Protein AF-A0A7Y4WK40-F1 (afdb_monomer_lite)

Radius of gyration: 23.15 Å; chains: 1; bounding box: 61×30×61 Å

Sequence (163 aa):
MSKEPEPLERTPTLERLLASTRTALVRQVLAYGIGTVLGACTLWLAFAFVADWGLRVPHAIRMLHGLLLAAVITLFLWRDLLRPLGQLPGRDGLTLLYERARPELRELLISAVQFQRRPLPPEADPELVEAVIADAEARAAALAPRMVVDPEAPRARLLLGLG

Structure (mmCIF, N/CA/C/O backbone):
data_AF-A0A7Y4WK40-F1
#
_entry.id   AF-A0A7Y4WK40-F1
#
loop_
_atom_site.group_PDB
_atom_site.id
_atom_site.type_symbol
_atom_site.label_atom_id
_atom_site.label_alt_id
_atom_site.label_comp_id
_atom_site.label_asym_id
_atom_site.label_entity_id
_atom_site.label_seq_id
_atom_site.pdbx_PDB_ins_code
_atom_site.Cartn_x
_atom_site.Cartn_y
_atom_site.Cartn_z
_atom_site.occupancy
_atom_site.B_iso_or_equiv
_atom_site.auth_seq_id
_atom_site.auth_comp_id
_atom_site.auth_asym_id
_atom_site.auth_atom_id
_atom_site.pdbx_PDB_model_num
ATOM 1 N N . MET A 1 1 ? -7.067 14.393 -2.338 1.00 32.06 1 MET A N 1
ATOM 2 C CA . MET A 1 1 ? -7.010 14.964 -0.973 1.00 32.06 1 MET A CA 1
ATOM 3 C C . MET A 1 1 ? -7.756 14.034 -0.030 1.00 32.06 1 MET A C 1
ATOM 5 O O . MET A 1 1 ? -8.921 14.251 0.271 1.00 32.06 1 MET A O 1
ATOM 9 N N . SER A 1 2 ? -7.110 12.937 0.359 1.00 34.59 2 SER A N 1
ATOM 10 C CA . SER A 1 2 ? -7.644 12.006 1.354 1.00 34.59 2 SER A CA 1
ATOM 11 C C . SER A 1 2 ? -7.381 12.632 2.718 1.00 34.59 2 SER A C 1
ATOM 13 O O . SER A 1 2 ? -6.220 12.820 3.070 1.00 34.59 2 SER A O 1
ATOM 15 N N . LYS A 1 3 ? -8.448 13.036 3.415 1.00 41.16 3 LYS A N 1
ATOM 16 C CA . LYS A 1 3 ? -8.424 13.596 4.774 1.00 41.16 3 LYS A CA 1
ATOM 17 C C . LYS A 1 3 ? -7.461 12.761 5.627 1.00 41.16 3 LYS A C 1
ATOM 19 O O . LYS A 1 3 ? -7.633 11.539 5.671 1.00 41.16 3 LYS A O 1
ATOM 24 N N . GLU A 1 4 ? -6.442 13.384 6.226 1.00 47.38 4 GLU A N 1
ATOM 25 C CA . GLU A 1 4 ? -5.605 12.694 7.210 1.00 47.38 4 GLU A CA 1
ATOM 26 C C . GLU A 1 4 ? -6.546 12.065 8.237 1.00 47.38 4 GLU A C 1
ATOM 28 O O . GLU A 1 4 ? -7.432 12.752 8.756 1.00 47.38 4 GLU A O 1
ATOM 33 N N . PRO A 1 5 ? -6.484 10.744 8.426 1.00 55.06 5 PRO A N 1
ATOM 34 C CA . PRO A 1 5 ? -7.495 10.078 9.210 1.00 55.06 5 PRO A CA 1
ATOM 35 C C . PRO A 1 5 ? -7.233 10.440 10.683 1.00 55.06 5 PRO A C 1
ATOM 37 O O . PRO A 1 5 ? -6.134 10.220 11.199 1.00 55.06 5 PRO A O 1
ATOM 40 N N . GLU A 1 6 ? -8.233 11.020 11.351 1.00 63.41 6 GLU A N 1
ATOM 41 C CA . GLU A 1 6 ? -8.172 11.415 12.768 1.00 63.41 6 GLU A CA 1
ATOM 42 C C . GLU A 1 6 ? -7.693 10.250 13.641 1.00 63.41 6 GLU A C 1
ATOM 44 O O . GLU A 1 6 ? -8.151 9.124 13.425 1.00 63.41 6 GLU A O 1
ATOM 49 N N . PRO A 1 7 ? -6.739 10.467 14.560 1.00 67.75 7 PRO A N 1
ATOM 50 C CA . PRO A 1 7 ? -6.192 9.402 15.395 1.00 67.75 7 PRO A CA 1
ATOM 51 C C . PRO A 1 7 ? -7.302 8.680 16.174 1.00 67.75 7 PRO A C 1
ATOM 53 O O . PRO A 1 7 ? -8.189 9.314 16.739 1.00 67.75 7 PRO A O 1
ATOM 56 N N . LEU A 1 8 ? -7.256 7.343 16.197 1.00 74.88 8 LEU A N 1
ATOM 57 C CA . LEU A 1 8 ? -8.173 6.520 16.992 1.00 74.88 8 LEU A CA 1
ATOM 58 C C . LEU A 1 8 ? -7.714 6.523 18.457 1.00 74.88 8 LEU A C 1
ATOM 60 O O . LEU A 1 8 ? -7.013 5.618 18.907 1.00 74.88 8 LEU A O 1
ATOM 64 N N . GLU A 1 9 ? -8.057 7.583 19.187 1.00 78.94 9 GLU A N 1
ATOM 65 C CA . GLU A 1 9 ? -7.592 7.801 20.563 1.00 78.94 9 GLU A CA 1
ATOM 66 C C . GLU A 1 9 ? -8.134 6.765 21.561 1.00 78.94 9 GLU A C 1
ATOM 68 O O . GLU A 1 9 ? -7.467 6.476 22.554 1.00 78.94 9 GLU A O 1
ATOM 73 N N . ARG A 1 10 ? -9.304 6.161 21.291 1.00 77.38 10 ARG A N 1
ATOM 74 C CA . ARG A 1 10 ? -9.923 5.168 22.191 1.00 77.38 10 ARG A CA 1
ATOM 75 C C . ARG A 1 10 ? -9.403 3.742 21.984 1.00 77.38 10 ARG A C 1
ATOM 77 O O . ARG A 1 10 ? -9.537 2.923 22.883 1.00 77.38 10 ARG A O 1
ATOM 84 N N . THR A 1 11 ? -8.783 3.444 20.838 1.00 79.62 11 THR A N 1
ATOM 85 C CA . THR A 1 11 ? -8.237 2.109 20.511 1.00 79.62 11 THR A CA 1
ATOM 86 C C . THR A 1 11 ? -6.771 2.196 20.066 1.00 79.62 11 THR A C 1
ATOM 88 O O . THR A 1 11 ? -6.469 2.087 18.867 1.00 79.62 11 THR A O 1
ATOM 91 N N . PRO A 1 12 ? -5.829 2.442 20.998 1.00 82.75 12 PRO A N 1
ATOM 92 C CA . PRO A 1 12 ? -4.425 2.676 20.665 1.00 82.75 12 PRO A CA 1
ATOM 93 C C . PRO A 1 12 ? -3.720 1.441 20.084 1.00 82.75 12 PRO A C 1
ATOM 95 O O . PRO A 1 12 ? -2.790 1.581 19.284 1.00 82.75 12 PRO A O 1
ATOM 98 N N . THR A 1 13 ? -4.127 0.229 20.459 1.00 82.50 13 THR A N 1
ATOM 99 C CA . THR A 1 13 ? -3.538 -1.023 19.959 1.00 82.50 13 THR A CA 1
ATOM 100 C C . THR A 1 13 ? -4.003 -1.298 18.539 1.00 82.50 13 THR A C 1
ATOM 102 O O . THR A 1 13 ? -3.172 -1.608 17.680 1.00 82.50 13 THR A O 1
ATOM 105 N N . LEU A 1 14 ? -5.296 -1.101 18.258 1.00 79.69 14 LEU A N 1
ATOM 106 C CA . LEU A 1 14 ? -5.830 -1.176 16.897 1.00 79.69 14 LEU A CA 1
ATOM 107 C C . LEU A 1 14 ? -5.146 -0.162 15.966 1.00 79.69 14 LEU A C 1
ATOM 109 O O . LEU A 1 14 ? -4.718 -0.528 14.872 1.00 79.69 14 LEU A O 1
ATOM 113 N N . GLU A 1 15 ? -4.955 1.084 16.407 1.00 82.50 15 GLU A N 1
ATOM 114 C CA . GLU A 1 15 ? -4.254 2.109 15.622 1.00 82.50 15 GLU A CA 1
ATOM 115 C C . GLU A 1 15 ? -2.816 1.683 15.280 1.00 82.50 15 GLU A C 1
ATOM 117 O O . GLU A 1 15 ? -2.395 1.757 14.123 1.0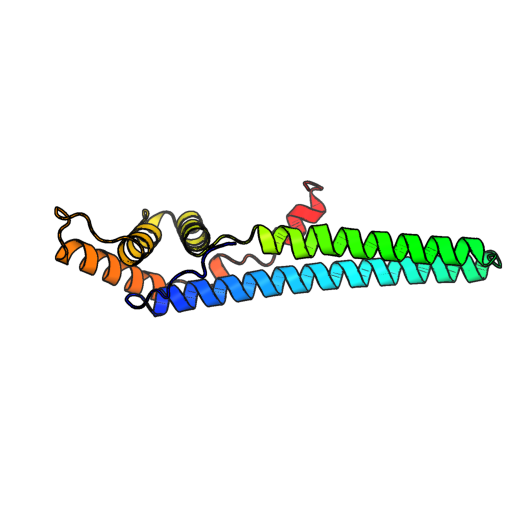0 82.50 15 GLU A O 1
ATOM 122 N N . ARG A 1 16 ? -2.065 1.164 16.261 1.00 82.25 16 ARG A N 1
ATOM 123 C CA . ARG A 1 16 ? -0.697 0.656 16.045 1.00 82.25 16 ARG A CA 1
ATOM 124 C C . ARG A 1 16 ? -0.670 -0.534 15.086 1.00 82.25 16 ARG A C 1
ATOM 126 O O . ARG A 1 16 ? 0.231 -0.628 14.245 1.00 82.25 16 ARG A O 1
ATOM 133 N N . LEU A 1 17 ? -1.647 -1.435 15.178 1.00 80.06 17 LEU A N 1
ATOM 134 C CA . LEU A 1 17 ? -1.781 -2.573 14.269 1.00 80.06 17 LEU A CA 1
ATOM 135 C C . LEU A 1 17 ? -2.016 -2.098 12.826 1.00 80.06 17 LEU A C 1
ATOM 137 O O . LEU A 1 17 ? -1.321 -2.535 11.905 1.00 80.06 17 LEU A O 1
ATOM 141 N N . LEU A 1 18 ? -2.940 -1.158 12.620 1.00 79.62 18 LEU A N 1
ATOM 142 C CA . LEU A 1 18 ? -3.237 -0.601 11.298 1.00 79.62 18 LEU A CA 1
ATOM 143 C C . LEU A 1 18 ? -2.039 0.180 10.732 1.00 79.62 18 LEU A C 1
ATOM 145 O O . LEU A 1 18 ? -1.668 -0.014 9.572 1.00 79.62 18 LEU A O 1
ATOM 149 N N . ALA A 1 19 ? -1.379 1.002 11.551 1.00 80.50 19 ALA A N 1
ATOM 150 C CA . ALA A 1 19 ? -0.211 1.788 11.152 1.00 80.50 19 ALA A CA 1
ATOM 151 C C . ALA A 1 19 ? 0.997 0.908 10.777 1.00 80.50 19 ALA A C 1
ATOM 153 O O . ALA A 1 19 ? 1.662 1.149 9.761 1.00 80.50 19 ALA A O 1
ATOM 154 N N . SER A 1 20 ? 1.264 -0.146 11.554 1.00 78.94 20 SER A N 1
ATOM 155 C CA . SER A 1 20 ? 2.338 -1.103 11.256 1.00 78.94 20 SER A CA 1
ATOM 156 C C . SER A 1 20 ? 2.042 -1.915 9.992 1.00 78.94 20 SER A C 1
ATOM 158 O O . SER A 1 20 ? 2.929 -2.075 9.151 1.00 78.94 20 SER A O 1
ATOM 160 N N . THR A 1 21 ? 0.787 -2.334 9.793 1.00 75.06 21 THR A N 1
ATOM 161 C CA . THR A 1 21 ? 0.339 -3.022 8.568 1.00 75.06 21 THR A CA 1
ATOM 162 C C . THR A 1 21 ? 0.511 -2.124 7.342 1.00 75.06 21 THR A C 1
ATOM 164 O O . THR A 1 21 ? 1.076 -2.546 6.333 1.00 75.06 21 THR A O 1
ATOM 167 N N . ARG A 1 22 ? 0.113 -0.848 7.436 1.00 77.38 22 ARG A N 1
ATOM 168 C CA . ARG A 1 22 ? 0.302 0.134 6.359 1.00 77.38 22 ARG A CA 1
ATOM 169 C C . ARG A 1 22 ? 1.777 0.322 6.013 1.00 77.38 22 ARG A C 1
ATOM 171 O O . ARG A 1 22 ? 2.136 0.305 4.840 1.00 77.38 22 ARG A O 1
ATOM 178 N N . THR A 1 23 ? 2.633 0.473 7.021 1.00 77.62 23 THR A N 1
ATOM 179 C CA . THR A 1 23 ? 4.082 0.638 6.819 1.00 77.62 23 THR A CA 1
ATOM 180 C C . THR A 1 23 ? 4.698 -0.595 6.158 1.00 77.62 23 THR A C 1
ATOM 182 O O . THR A 1 23 ? 5.518 -0.463 5.249 1.00 77.62 23 THR A O 1
ATOM 185 N N . ALA A 1 24 ? 4.273 -1.797 6.557 1.00 77.50 24 ALA A N 1
ATOM 186 C CA . ALA A 1 24 ? 4.719 -3.043 5.944 1.00 77.50 24 ALA A CA 1
ATOM 187 C C . ALA A 1 24 ? 4.308 -3.142 4.463 1.00 77.50 24 ALA A C 1
ATOM 189 O O . ALA A 1 24 ? 5.155 -3.453 3.625 1.00 77.50 24 ALA A O 1
ATOM 190 N N . LEU A 1 25 ? 3.058 -2.794 4.131 1.00 73.12 25 LEU A N 1
ATOM 191 C CA . LEU A 1 25 ? 2.570 -2.748 2.747 1.00 73.12 25 LEU A CA 1
ATOM 192 C C . LEU A 1 25 ? 3.353 -1.737 1.903 1.00 73.12 25 LEU A C 1
ATOM 194 O O . LEU A 1 25 ? 3.814 -2.070 0.815 1.00 73.12 25 LEU A O 1
ATOM 198 N N . VAL A 1 26 ? 3.567 -0.524 2.421 1.00 74.25 26 VAL A N 1
ATOM 199 C CA . VAL A 1 26 ? 4.363 0.508 1.738 1.00 74.25 26 VAL A CA 1
ATOM 200 C C . VAL A 1 26 ? 5.787 0.018 1.490 1.00 74.25 26 VAL A C 1
ATOM 202 O O . VAL A 1 26 ? 6.301 0.171 0.384 1.00 74.25 26 VAL A O 1
ATOM 205 N N . ARG A 1 27 ? 6.419 -0.622 2.481 1.00 76.12 27 ARG A N 1
ATOM 206 C CA . ARG A 1 27 ? 7.772 -1.171 2.334 1.00 76.12 27 ARG A CA 1
ATOM 207 C C . ARG A 1 27 ? 7.829 -2.277 1.282 1.00 76.12 27 ARG A C 1
ATOM 209 O O . ARG A 1 27 ? 8.797 -2.330 0.532 1.00 76.12 27 ARG A O 1
ATOM 216 N N . GLN A 1 28 ? 6.818 -3.140 1.209 1.00 73.69 28 GLN A N 1
ATOM 217 C CA . GLN A 1 28 ? 6.746 -4.205 0.206 1.00 73.69 28 GLN A CA 1
ATOM 218 C C . GLN A 1 28 ? 6.554 -3.639 -1.206 1.00 73.69 28 GLN A C 1
ATOM 220 O O . GLN A 1 28 ? 7.264 -4.051 -2.121 1.00 73.69 28 GLN A O 1
ATOM 225 N N . VAL A 1 29 ? 5.662 -2.655 -1.371 1.00 74.44 29 VAL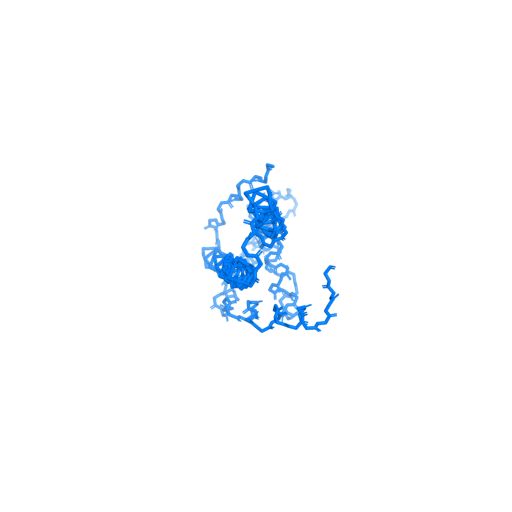 A N 1
ATOM 226 C CA . VAL A 1 29 ? 5.466 -1.941 -2.644 1.00 74.44 29 VAL A CA 1
ATOM 227 C C . VAL A 1 29 ? 6.755 -1.238 -3.069 1.00 74.44 29 VAL A C 1
ATOM 229 O O . VAL A 1 29 ? 7.171 -1.374 -4.215 1.00 74.44 29 VAL A O 1
ATOM 232 N N . LEU A 1 30 ? 7.439 -0.555 -2.145 1.00 74.62 30 LEU A N 1
ATOM 233 C CA . LEU A 1 30 ? 8.724 0.091 -2.416 1.00 74.62 30 LEU A CA 1
ATOM 234 C C . LEU A 1 30 ? 9.804 -0.915 -2.811 1.00 74.62 30 LEU A C 1
ATOM 236 O O . LEU A 1 30 ? 10.465 -0.719 -3.823 1.00 74.62 30 LEU A O 1
ATOM 240 N N . ALA A 1 31 ? 9.981 -1.991 -2.043 1.00 77.12 31 ALA A N 1
ATOM 241 C CA . ALA A 1 31 ? 10.989 -3.008 -2.333 1.00 77.12 31 ALA A CA 1
ATOM 242 C C . ALA A 1 31 ? 10.758 -3.654 -3.707 1.00 77.12 31 ALA A C 1
ATOM 244 O O . ALA A 1 31 ? 11.704 -3.840 -4.472 1.00 77.12 31 ALA A O 1
ATOM 245 N N . TYR A 1 32 ? 9.500 -3.942 -4.041 1.00 73.62 32 TYR A N 1
ATOM 246 C CA . TYR A 1 32 ? 9.126 -4.490 -5.339 1.00 73.62 32 TYR A CA 1
ATOM 247 C C . TYR A 1 32 ? 9.333 -3.485 -6.481 1.00 73.62 32 TYR A C 1
ATOM 249 O O . TYR A 1 32 ? 9.952 -3.823 -7.491 1.00 73.62 32 TYR A O 1
ATOM 257 N N . GLY A 1 33 ? 8.870 -2.244 -6.313 1.00 73.62 33 GLY A N 1
ATOM 258 C CA . GLY A 1 33 ? 9.038 -1.185 -7.306 1.00 73.62 33 GLY A CA 1
ATOM 259 C C . GLY A 1 33 ? 10.513 -0.890 -7.577 1.00 73.62 33 GLY A C 1
ATOM 260 O O . GLY A 1 33 ? 10.938 -0.876 -8.729 1.00 73.62 33 GLY A O 1
ATOM 261 N N . ILE A 1 34 ? 11.323 -0.752 -6.522 1.00 77.56 34 ILE A N 1
ATOM 262 C CA . ILE A 1 34 ? 12.774 -0.536 -6.626 1.00 77.56 34 ILE A CA 1
ATOM 263 C C . ILE A 1 34 ? 13.449 -1.730 -7.301 1.00 77.56 34 ILE A C 1
ATOM 265 O O . ILE A 1 34 ? 14.240 -1.532 -8.219 1.00 77.56 34 ILE A O 1
ATOM 269 N N . GLY A 1 35 ? 13.130 -2.962 -6.890 1.00 79.88 35 GLY A N 1
ATOM 270 C CA . GLY A 1 35 ? 13.706 -4.166 -7.490 1.00 79.88 35 GLY A CA 1
ATOM 271 C C . GLY A 1 35 ? 13.405 -4.278 -8.986 1.00 79.88 35 GLY A C 1
ATOM 272 O O . GLY A 1 35 ? 14.293 -4.595 -9.774 1.00 79.88 35 GLY A O 1
ATOM 273 N N . THR A 1 36 ? 12.179 -3.945 -9.387 1.00 73.94 36 THR A N 1
ATOM 274 C CA . THR A 1 36 ? 11.751 -3.980 -10.791 1.00 73.94 36 THR A CA 1
ATOM 275 C C . THR A 1 36 ? 12.435 -2.891 -11.616 1.00 73.94 36 THR A C 1
ATOM 277 O O . THR A 1 36 ? 12.952 -3.180 -12.693 1.00 73.94 36 THR A O 1
ATOM 280 N N . VAL A 1 37 ? 12.513 -1.659 -11.098 1.00 75.88 37 VAL A N 1
ATOM 281 C CA . VAL A 1 37 ? 13.222 -0.551 -11.761 1.00 75.88 37 VAL A CA 1
ATOM 282 C C . VAL A 1 37 ? 14.710 -0.866 -11.905 1.00 75.88 37 VAL A C 1
ATOM 284 O O . VAL A 1 37 ? 15.259 -0.701 -12.990 1.00 75.88 37 VAL A O 1
ATOM 287 N N . LEU A 1 38 ? 15.360 -1.368 -10.850 1.00 80.38 38 LEU A N 1
ATOM 288 C CA . LEU A 1 38 ? 16.766 -1.770 -10.910 1.00 80.38 38 LEU A CA 1
ATOM 289 C C . LEU A 1 38 ? 16.982 -2.892 -11.926 1.00 80.38 38 LEU A C 1
ATOM 291 O O . LEU A 1 38 ? 17.875 -2.774 -12.758 1.00 80.38 38 LEU A O 1
ATOM 295 N N . GLY A 1 39 ? 16.144 -3.932 -11.916 1.00 81.69 39 GLY A N 1
ATOM 296 C CA . GLY A 1 39 ? 16.224 -5.027 -12.884 1.00 81.69 39 GLY A CA 1
ATOM 297 C C . GLY A 1 39 ? 16.062 -4.551 -14.330 1.00 81.69 39 GLY A C 1
ATOM 298 O O . GLY A 1 39 ? 16.868 -4.911 -15.189 1.00 81.69 39 GLY A O 1
ATOM 299 N N . ALA A 1 40 ? 15.076 -3.687 -14.592 1.00 77.44 40 ALA A N 1
ATOM 300 C CA . ALA A 1 40 ? 14.863 -3.086 -15.906 1.00 77.44 40 ALA A CA 1
ATOM 301 C C . ALA A 1 40 ? 16.062 -2.227 -16.343 1.00 77.44 40 ALA A C 1
ATOM 303 O O . ALA A 1 40 ? 16.537 -2.372 -17.468 1.00 77.44 40 ALA A O 1
ATOM 304 N N . CYS A 1 41 ? 16.599 -1.389 -15.449 1.00 79.19 41 CYS A N 1
ATOM 305 C CA . CYS A 1 41 ? 17.795 -0.588 -15.707 1.00 79.19 41 CYS A CA 1
ATOM 306 C C . CYS A 1 41 ? 19.014 -1.463 -16.012 1.00 79.19 41 CYS A C 1
ATOM 308 O O . CYS A 1 41 ? 19.712 -1.207 -16.988 1.00 79.19 41 CYS A O 1
ATOM 310 N N . THR A 1 42 ? 19.270 -2.504 -15.216 1.00 83.69 42 THR A N 1
ATOM 311 C CA . THR A 1 42 ? 20.400 -3.418 -15.429 1.00 83.69 42 THR A CA 1
ATOM 312 C C . THR A 1 42 ? 20.289 -4.135 -16.770 1.00 83.69 42 THR A C 1
ATOM 314 O O . THR A 1 42 ? 21.263 -4.163 -17.522 1.00 83.69 42 THR A O 1
ATOM 317 N N . LEU A 1 43 ? 19.110 -4.671 -17.101 1.00 80.69 43 LEU A N 1
ATOM 318 C CA . LEU A 1 43 ? 18.883 -5.358 -18.373 1.00 80.69 43 LEU A CA 1
ATOM 319 C C . LEU A 1 43 ? 19.044 -4.399 -19.560 1.00 80.69 43 LEU A C 1
ATOM 321 O O . LEU A 1 43 ? 19.671 -4.746 -20.560 1.00 80.69 43 LEU A O 1
ATOM 325 N N . TRP A 1 44 ? 18.535 -3.172 -19.425 1.00 79.00 44 TRP A N 1
ATOM 326 C CA . TRP A 1 44 ? 18.665 -2.141 -20.447 1.00 79.00 44 TRP A CA 1
ATOM 327 C C . TRP A 1 44 ? 20.115 -1.698 -20.656 1.00 79.00 44 TRP A C 1
ATOM 329 O O . TRP A 1 44 ? 20.566 -1.594 -21.793 1.00 79.00 44 TRP A O 1
ATOM 339 N N . LEU A 1 45 ? 20.869 -1.467 -19.576 1.00 80.94 45 LEU A N 1
ATOM 340 C CA . LEU A 1 45 ? 22.288 -1.119 -19.659 1.00 80.94 45 LEU A CA 1
ATOM 341 C C . LEU A 1 45 ? 23.100 -2.245 -20.301 1.00 80.94 45 LEU A C 1
ATOM 343 O O . LEU A 1 45 ? 23.955 -1.968 -21.138 1.00 80.94 45 LEU A O 1
ATOM 347 N N . ALA A 1 46 ? 22.823 -3.502 -19.945 1.00 81.75 46 ALA A N 1
ATOM 348 C CA . ALA A 1 46 ? 23.471 -4.654 -20.562 1.00 81.75 46 ALA A CA 1
ATOM 349 C C . ALA A 1 46 ? 23.185 -4.709 -22.071 1.00 81.75 46 ALA A C 1
ATOM 351 O O . ALA A 1 46 ? 24.109 -4.876 -22.866 1.00 81.75 46 ALA A O 1
ATOM 352 N N . PHE A 1 47 ? 21.929 -4.493 -22.475 1.00 78.50 47 PHE A N 1
ATOM 353 C CA . PHE A 1 47 ? 21.550 -4.409 -23.884 1.00 78.50 47 PHE A CA 1
ATOM 354 C C . PHE A 1 47 ? 22.269 -3.262 -24.606 1.00 78.50 47 PHE A C 1
ATOM 356 O O . PHE A 1 47 ? 22.878 -3.484 -25.651 1.00 78.50 47 PHE A O 1
ATOM 363 N N . ALA A 1 48 ? 22.258 -2.057 -24.031 1.00 74.31 48 ALA A N 1
ATOM 364 C CA . ALA A 1 48 ? 22.918 -0.886 -24.601 1.00 74.31 48 ALA A CA 1
ATOM 365 C C . ALA A 1 48 ? 24.435 -1.091 -24.740 1.00 74.31 48 ALA A C 1
ATOM 367 O O . ALA A 1 48 ? 25.011 -0.706 -25.752 1.00 74.31 48 ALA A O 1
ATOM 368 N N . PHE A 1 49 ? 25.076 -1.743 -23.767 1.00 78.38 49 PHE A N 1
ATOM 369 C CA . PHE A 1 49 ? 26.500 -2.075 -23.819 1.00 78.38 49 PHE A CA 1
ATOM 370 C C . PHE A 1 49 ? 26.821 -3.063 -24.947 1.00 78.38 49 PHE A C 1
ATOM 372 O O . PHE A 1 49 ? 27.757 -2.840 -25.714 1.00 78.38 49 PHE A O 1
ATOM 379 N N . VAL A 1 50 ? 26.031 -4.133 -25.083 1.00 77.19 50 VAL A N 1
ATOM 380 C CA . VAL A 1 50 ? 26.194 -5.118 -26.165 1.00 77.19 50 VAL A CA 1
ATOM 381 C C . VAL A 1 50 ? 25.956 -4.472 -27.531 1.00 77.19 50 VAL A C 1
ATOM 383 O O . VAL A 1 50 ? 26.719 -4.718 -28.465 1.00 77.19 50 VAL A O 1
ATOM 386 N N . ALA A 1 51 ? 24.941 -3.612 -27.643 1.00 72.38 51 ALA A N 1
ATOM 387 C CA . ALA A 1 51 ? 24.653 -2.869 -28.863 1.00 72.38 51 ALA A CA 1
ATOM 388 C C . ALA A 1 51 ? 25.802 -1.914 -29.229 1.00 72.38 51 ALA A C 1
ATOM 390 O O . ALA A 1 51 ? 26.278 -1.944 -30.364 1.00 72.38 51 ALA A O 1
ATOM 391 N N . ASP A 1 52 ? 26.298 -1.121 -28.273 1.00 75.12 52 ASP A N 1
ATOM 392 C CA . ASP A 1 52 ? 27.424 -0.202 -28.483 1.00 75.12 52 ASP A CA 1
ATOM 393 C C . ASP A 1 52 ? 28.698 -0.956 -28.901 1.00 75.12 52 ASP A C 1
ATOM 395 O O . ASP A 1 52 ? 29.398 -0.513 -29.818 1.00 75.12 52 ASP A O 1
ATOM 399 N N . TRP A 1 53 ? 28.980 -2.106 -28.277 1.00 72.44 53 TRP A N 1
ATOM 400 C CA . TRP A 1 53 ? 30.146 -2.933 -28.599 1.00 72.44 53 TRP A CA 1
ATOM 401 C C . TRP A 1 53 ? 30.039 -3.591 -29.983 1.00 72.44 53 TRP A C 1
ATOM 403 O O . TRP A 1 53 ? 31.012 -3.598 -30.736 1.00 72.44 53 TRP A O 1
ATOM 413 N N . GLY A 1 54 ? 28.862 -4.108 -30.346 1.00 71.19 54 GLY A N 1
ATOM 414 C CA . GLY A 1 54 ? 28.658 -4.833 -31.602 1.00 71.19 54 GLY A CA 1
ATOM 415 C C . GLY A 1 54 ? 28.505 -3.949 -32.845 1.00 71.19 54 GLY A C 1
ATOM 416 O O . GLY A 1 54 ? 28.859 -4.384 -33.938 1.00 71.19 54 GLY A O 1
ATOM 417 N N . LEU A 1 55 ? 27.982 -2.723 -32.708 1.00 66.81 55 LEU A N 1
ATOM 418 C CA . LEU A 1 55 ? 27.490 -1.942 -33.856 1.00 66.81 55 LEU A CA 1
ATOM 419 C C . LEU A 1 55 ? 28.190 -0.591 -34.093 1.00 66.81 55 LEU A C 1
ATOM 421 O O . LEU A 1 55 ? 27.868 0.053 -35.089 1.00 66.81 55 LEU A O 1
ATOM 425 N N . ARG A 1 56 ? 29.138 -0.142 -33.244 1.00 69.56 56 ARG A N 1
ATOM 426 C CA . ARG A 1 56 ? 29.742 1.219 -33.325 1.00 69.56 56 ARG A CA 1
ATOM 427 C C . ARG A 1 56 ? 28.664 2.290 -33.542 1.00 69.56 56 ARG A C 1
ATOM 429 O O . ARG A 1 56 ? 28.637 3.025 -34.528 1.00 69.56 56 ARG A O 1
ATOM 436 N N . VAL A 1 57 ? 27.724 2.304 -32.610 1.00 63.78 57 VAL A N 1
ATOM 437 C CA . VAL A 1 57 ? 26.424 2.948 -32.757 1.00 63.78 57 VAL A CA 1
ATOM 438 C C . VAL A 1 57 ? 26.550 4.485 -32.828 1.00 63.78 57 VAL A C 1
ATOM 440 O O . VAL A 1 57 ? 27.154 5.096 -31.943 1.00 63.78 57 VAL A O 1
ATOM 443 N N . PRO A 1 58 ? 25.964 5.144 -33.848 1.00 74.06 58 PRO A N 1
ATOM 444 C CA . PRO A 1 58 ? 25.976 6.600 -33.964 1.00 74.06 58 PRO A CA 1
ATOM 445 C C . PRO A 1 58 ? 25.199 7.294 -32.832 1.00 74.06 58 PRO A C 1
ATOM 447 O O . PRO A 1 58 ? 24.209 6.773 -32.314 1.00 74.06 58 PRO A O 1
ATOM 450 N N . HIS A 1 59 ? 25.604 8.523 -32.487 1.00 73.56 59 HIS A N 1
ATOM 451 C CA . HIS A 1 59 ? 25.074 9.291 -31.347 1.00 73.56 59 HIS A CA 1
ATOM 452 C C . HIS A 1 59 ? 23.538 9.405 -31.281 1.00 73.56 59 HIS A C 1
ATOM 454 O O . HIS A 1 59 ? 22.979 9.424 -30.184 1.00 73.56 59 HIS A O 1
ATOM 460 N N . ALA A 1 60 ? 22.846 9.433 -32.424 1.00 74.62 60 ALA A N 1
ATOM 461 C CA . ALA A 1 60 ? 21.384 9.495 -32.477 1.00 74.62 60 ALA A CA 1
ATOM 462 C C . ALA A 1 60 ? 20.709 8.261 -31.847 1.00 74.62 60 ALA A C 1
ATOM 464 O O . ALA A 1 60 ? 19.720 8.387 -31.127 1.00 74.62 60 ALA A O 1
ATOM 465 N N . ILE A 1 61 ? 21.271 7.069 -32.054 1.00 74.06 61 ILE A N 1
ATOM 466 C CA . ILE A 1 61 ? 20.728 5.837 -31.474 1.00 74.06 61 ILE A CA 1
ATOM 467 C C . ILE A 1 61 ? 21.020 5.787 -29.968 1.00 74.06 61 ILE A C 1
ATOM 469 O O . ILE A 1 61 ? 20.167 5.338 -29.205 1.00 74.06 61 ILE A O 1
ATOM 473 N N . ARG A 1 62 ? 22.150 6.331 -29.499 1.00 73.50 62 ARG A N 1
ATOM 474 C CA . ARG A 1 62 ? 22.410 6.512 -28.057 1.00 73.50 62 ARG A CA 1
ATOM 475 C C . ARG A 1 62 ? 21.365 7.405 -27.378 1.00 73.50 62 ARG A C 1
ATOM 477 O O . ARG A 1 62 ? 20.887 7.062 -26.299 1.00 73.50 62 ARG A O 1
ATOM 484 N N . MET A 1 63 ? 20.967 8.510 -28.015 1.00 76.31 63 MET A N 1
ATOM 485 C CA . MET A 1 63 ? 19.885 9.376 -27.517 1.00 76.31 63 MET A CA 1
ATOM 486 C C . MET A 1 63 ? 18.545 8.632 -27.458 1.00 76.31 63 MET A C 1
ATOM 488 O O . MET A 1 63 ? 17.847 8.723 -26.449 1.00 76.31 63 MET A O 1
ATOM 492 N N . LEU A 1 64 ? 18.215 7.844 -28.490 1.00 78.75 64 LEU A N 1
ATOM 493 C CA . LEU A 1 64 ? 17.012 7.006 -28.501 1.00 78.75 64 LEU A CA 1
ATOM 494 C C . LEU A 1 64 ? 17.015 6.004 -27.336 1.00 78.75 64 LEU A C 1
ATOM 496 O O . LEU A 1 64 ? 15.995 5.838 -26.672 1.00 78.75 64 LEU A O 1
ATOM 500 N N . HIS A 1 65 ? 18.159 5.376 -27.046 1.00 73.56 65 HIS A N 1
ATOM 501 C CA . HIS A 1 65 ? 18.262 4.435 -25.931 1.00 73.56 65 HIS A CA 1
ATOM 502 C C . HIS A 1 65 ? 18.077 5.112 -24.574 1.00 73.56 65 HIS A C 1
ATOM 504 O O . HIS A 1 65 ? 17.418 4.556 -23.698 1.00 73.56 65 HIS A O 1
ATOM 510 N N . GLY A 1 66 ? 18.637 6.311 -24.400 1.00 74.31 66 GLY A N 1
ATOM 511 C CA . GLY A 1 66 ? 18.420 7.111 -23.197 1.00 74.31 66 GLY A CA 1
ATOM 512 C C . GLY A 1 66 ? 16.952 7.504 -23.029 1.00 74.31 66 GLY A C 1
ATOM 513 O O . GLY A 1 66 ? 16.407 7.389 -21.933 1.00 74.31 66 GLY A O 1
ATOM 514 N N . LEU A 1 67 ? 16.291 7.895 -24.123 1.00 81.62 67 LEU A N 1
ATOM 515 C CA . LEU A 1 67 ? 14.871 8.237 -24.115 1.00 81.62 67 LEU A CA 1
ATOM 516 C C . LEU A 1 67 ? 14.000 7.022 -23.771 1.00 81.62 67 LEU A C 1
ATOM 518 O O . LEU A 1 67 ? 13.085 7.142 -22.960 1.00 81.62 67 LEU A O 1
ATOM 522 N N . LEU A 1 68 ? 14.297 5.849 -24.342 1.00 78.50 68 LEU A N 1
ATOM 523 C CA . LEU A 1 68 ? 13.543 4.634 -24.044 1.00 78.50 68 LEU A CA 1
ATOM 524 C C . LEU A 1 68 ? 13.751 4.192 -22.592 1.00 78.50 68 LEU A C 1
ATOM 526 O O . LEU A 1 68 ? 12.779 3.849 -21.926 1.00 78.50 68 LEU A O 1
ATOM 530 N N . LEU A 1 69 ? 14.980 4.276 -22.071 1.00 76.31 69 LEU A N 1
ATOM 531 C CA . LEU A 1 69 ? 15.253 4.015 -20.658 1.00 76.31 69 LEU A CA 1
ATOM 532 C C . LEU A 1 69 ? 14.452 4.952 -19.755 1.00 76.31 69 LEU A C 1
ATOM 534 O O . LEU A 1 69 ? 13.808 4.494 -18.814 1.00 76.31 69 LEU A O 1
ATOM 538 N N . ALA A 1 70 ? 14.462 6.252 -20.054 1.00 78.69 70 ALA A N 1
ATOM 539 C CA . ALA A 1 70 ? 13.692 7.233 -19.303 1.00 78.69 70 ALA A CA 1
ATOM 540 C C . ALA A 1 70 ? 12.193 6.905 -19.344 1.00 78.69 70 ALA A C 1
ATOM 542 O O . ALA A 1 70 ? 11.556 6.865 -18.296 1.00 78.69 70 ALA A O 1
ATOM 543 N N . ALA A 1 71 ? 11.648 6.579 -20.520 1.00 81.50 71 ALA A N 1
ATOM 544 C CA . ALA A 1 71 ? 10.247 6.199 -20.675 1.00 81.50 71 ALA A CA 1
ATOM 545 C C . ALA A 1 71 ? 9.889 4.936 -19.874 1.00 81.50 71 ALA A C 1
ATOM 547 O O . ALA A 1 71 ? 8.867 4.920 -19.189 1.00 81.50 71 ALA A O 1
ATOM 548 N N . VAL A 1 72 ? 10.740 3.904 -19.906 1.00 77.75 72 VAL A N 1
ATOM 549 C CA . VAL A 1 72 ? 10.568 2.677 -19.115 1.00 77.75 72 VAL A CA 1
ATOM 550 C C . VAL A 1 72 ? 10.576 3.011 -17.626 1.00 77.75 72 VAL A C 1
ATOM 552 O O . VAL A 1 72 ? 9.626 2.668 -16.929 1.00 77.75 72 VAL A O 1
ATOM 555 N N . ILE A 1 73 ? 11.579 3.746 -17.137 1.00 76.94 73 ILE A N 1
ATOM 556 C CA . ILE A 1 73 ? 11.651 4.151 -15.727 1.00 76.94 73 ILE A CA 1
ATOM 557 C C . ILE A 1 73 ? 10.391 4.917 -15.329 1.00 76.94 73 ILE A C 1
ATOM 559 O O . ILE A 1 73 ? 9.771 4.565 -14.331 1.00 76.94 73 ILE A O 1
ATOM 563 N N . THR A 1 74 ? 9.976 5.922 -16.104 1.00 78.56 74 THR A N 1
ATOM 564 C CA . THR A 1 74 ? 8.784 6.726 -15.806 1.00 78.56 74 THR A CA 1
ATOM 565 C C . THR A 1 74 ? 7.516 5.877 -15.768 1.00 78.56 74 THR A C 1
ATOM 567 O O . THR A 1 74 ? 6.714 6.024 -14.845 1.00 78.56 74 THR A O 1
ATOM 570 N N . LEU A 1 75 ? 7.336 4.967 -16.728 1.00 76.88 75 LEU A N 1
ATOM 571 C CA . LEU A 1 75 ? 6.155 4.109 -16.801 1.00 76.88 75 LEU A CA 1
ATOM 572 C C . LEU A 1 75 ? 6.101 3.127 -15.626 1.00 76.88 75 LEU A C 1
ATOM 574 O O . LEU A 1 75 ? 5.043 2.968 -15.018 1.00 76.88 75 LEU A O 1
ATOM 578 N N . PHE A 1 76 ? 7.235 2.533 -15.249 1.00 71.88 76 PHE A N 1
ATOM 579 C CA . PHE A 1 76 ? 7.333 1.667 -14.072 1.00 71.88 76 PHE A CA 1
ATOM 580 C C . PHE A 1 76 ? 7.133 2.441 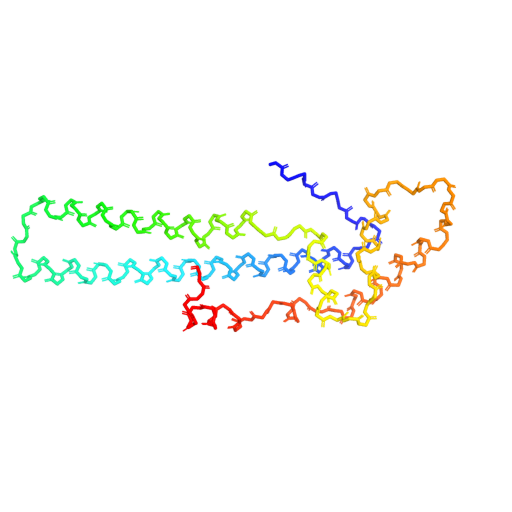-12.769 1.00 71.88 76 PHE A C 1
ATOM 582 O O . PHE A 1 76 ? 6.383 1.990 -11.906 1.00 71.88 76 PHE A O 1
ATOM 589 N N . LEU A 1 77 ? 7.718 3.634 -12.633 1.00 73.00 77 LEU A N 1
ATOM 590 C CA . LEU A 1 77 ? 7.488 4.499 -11.475 1.00 73.00 77 LEU A CA 1
ATOM 591 C C . LEU A 1 77 ? 5.995 4.813 -11.333 1.00 73.00 77 LEU A C 1
ATOM 593 O O . LEU A 1 77 ? 5.426 4.739 -10.245 1.00 73.00 77 LEU A O 1
ATOM 597 N N . TRP A 1 78 ? 5.333 5.130 -12.444 1.00 74.81 78 TRP A N 1
ATOM 598 C CA . TRP A 1 78 ? 3.918 5.454 -12.422 1.00 74.81 78 TRP A CA 1
ATOM 599 C C . TRP A 1 78 ? 3.041 4.236 -12.102 1.00 74.81 78 TRP A C 1
ATOM 601 O O . TRP A 1 78 ? 2.170 4.317 -11.232 1.00 74.81 78 TRP A O 1
ATOM 611 N N . ARG A 1 79 ? 3.294 3.098 -12.759 1.00 73.62 79 ARG A N 1
ATOM 612 C CA . ARG A 1 79 ? 2.497 1.872 -12.628 1.00 73.62 79 ARG A CA 1
ATOM 613 C C . ARG A 1 79 ? 2.708 1.160 -11.293 1.00 73.62 79 ARG A C 1
ATOM 615 O O . ARG A 1 79 ? 1.724 0.756 -10.682 1.00 73.62 79 ARG A O 1
ATOM 622 N N . ASP A 1 80 ? 3.955 1.028 -10.847 1.00 65.69 80 ASP A N 1
ATOM 623 C CA . ASP A 1 80 ? 4.325 0.146 -9.731 1.00 65.69 80 ASP A CA 1
ATOM 624 C C . ASP A 1 80 ? 4.582 0.900 -8.427 1.00 65.69 80 ASP A C 1
ATOM 626 O O . ASP A 1 80 ? 4.584 0.283 -7.363 1.00 65.69 80 ASP A O 1
ATOM 630 N N . LEU A 1 81 ? 4.757 2.226 -8.478 1.00 66.12 81 LEU A N 1
ATOM 631 C CA . LEU A 1 81 ? 4.942 3.045 -7.281 1.00 66.12 81 LEU A CA 1
ATOM 632 C C . LEU A 1 81 ? 3.764 4.000 -7.065 1.00 66.12 81 LEU A C 1
ATOM 634 O O . LEU A 1 81 ? 3.033 3.859 -6.085 1.00 66.12 81 LEU A O 1
ATOM 638 N N . LEU A 1 82 ? 3.528 4.940 -7.984 1.00 70.88 82 LEU A N 1
ATOM 639 C CA . LEU A 1 82 ? 2.519 5.994 -7.798 1.00 70.88 82 LEU A CA 1
ATOM 640 C C . LEU A 1 82 ? 1.081 5.456 -7.773 1.00 70.88 82 LEU A C 1
ATOM 642 O O . LEU A 1 82 ? 0.298 5.838 -6.902 1.00 70.88 82 LEU A O 1
ATOM 646 N N . ARG A 1 83 ? 0.723 4.559 -8.699 1.00 70.69 83 ARG A N 1
ATOM 647 C CA . ARG A 1 83 ? -0.625 3.978 -8.777 1.00 70.69 83 ARG A CA 1
ATOM 648 C C . ARG A 1 83 ? -0.992 3.156 -7.530 1.00 70.69 83 ARG A C 1
ATOM 650 O O . ARG A 1 83 ? -2.040 3.449 -6.954 1.00 70.69 83 ARG A O 1
ATOM 657 N N . PRO A 1 84 ? -0.182 2.188 -7.056 1.00 66.75 84 PRO A N 1
ATOM 658 C CA . PRO A 1 84 ? -0.495 1.454 -5.832 1.00 66.75 84 PRO A CA 1
ATOM 659 C C . PRO A 1 84 ? -0.453 2.335 -4.582 1.00 66.75 84 PRO A C 1
ATOM 661 O O . PRO A 1 84 ? -1.311 2.162 -3.724 1.00 66.75 84 PRO A O 1
ATOM 664 N N . LEU A 1 85 ? 0.448 3.326 -4.487 1.00 63.44 85 LEU A N 1
ATOM 665 C CA . LEU A 1 85 ? 0.432 4.293 -3.377 1.00 63.44 85 LEU A CA 1
ATOM 666 C C . LEU A 1 85 ? -0.887 5.079 -3.316 1.00 63.44 85 LEU A C 1
ATOM 668 O O . LEU A 1 85 ? -1.410 5.309 -2.227 1.00 63.44 85 LEU A O 1
ATOM 672 N N . GLY A 1 86 ? -1.444 5.451 -4.472 1.00 64.31 86 GLY A N 1
ATOM 673 C CA . GLY A 1 86 ? -2.746 6.117 -4.566 1.00 64.31 86 GLY A CA 1
ATOM 674 C C . GLY A 1 86 ? -3.948 5.207 -4.283 1.00 64.31 86 GLY A C 1
ATOM 675 O O . GLY A 1 86 ? -5.004 5.705 -3.904 1.00 64.31 86 GLY A O 1
ATOM 676 N N . GLN A 1 87 ? -3.795 3.891 -4.445 1.00 65.94 87 GLN A N 1
ATOM 677 C CA . GLN A 1 87 ? -4.843 2.888 -4.210 1.00 65.94 87 GLN A CA 1
ATOM 678 C C . GLN A 1 87 ? -4.743 2.203 -2.840 1.00 65.94 87 GLN A C 1
ATOM 680 O O . GLN A 1 87 ? -5.558 1.330 -2.540 1.00 65.94 87 GLN A O 1
ATOM 685 N N . LEU A 1 88 ? -3.762 2.571 -2.008 1.00 64.31 88 LEU A N 1
ATOM 686 C CA . LEU A 1 88 ? -3.625 2.007 -0.669 1.00 64.31 88 LEU A CA 1
ATOM 687 C C . LEU A 1 88 ? -4.916 2.252 0.129 1.00 64.31 88 LEU A C 1
ATOM 689 O O . LEU A 1 88 ? -5.315 3.410 0.296 1.00 64.31 88 LEU A O 1
ATOM 693 N N . PRO A 1 89 ? -5.563 1.188 0.639 1.00 67.94 89 PRO A N 1
ATOM 694 C CA . PRO A 1 89 ? -6.767 1.340 1.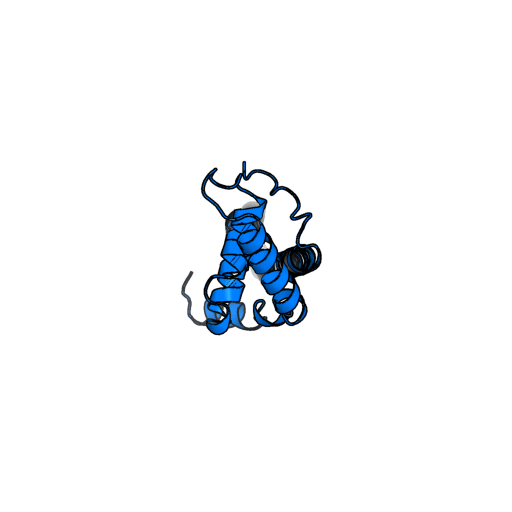431 1.00 67.94 89 PRO A CA 1
ATOM 695 C C . PRO A 1 89 ? -6.486 2.202 2.667 1.00 67.94 89 PRO A C 1
ATOM 697 O O . PRO A 1 89 ? -5.459 2.056 3.335 1.00 67.94 89 PRO A O 1
ATOM 700 N N . GLY A 1 90 ? -7.410 3.118 2.967 1.00 68.50 90 GLY A N 1
ATOM 701 C CA . GLY A 1 90 ? -7.416 3.854 4.234 1.00 68.50 90 GLY A CA 1
ATOM 702 C C . GLY A 1 90 ? -7.690 2.928 5.424 1.00 68.50 90 GLY A C 1
ATOM 703 O O . GLY A 1 90 ? -7.856 1.722 5.248 1.00 68.50 90 GLY A O 1
ATOM 704 N N . ARG A 1 91 ? -7.784 3.479 6.643 1.00 73.06 91 ARG A N 1
ATOM 705 C CA . ARG A 1 91 ? -8.016 2.686 7.868 1.00 73.06 91 ARG A CA 1
ATOM 706 C C . ARG A 1 91 ? -9.211 1.730 7.751 1.00 73.06 91 ARG A C 1
ATOM 708 O O . ARG A 1 91 ? -9.046 0.558 8.054 1.00 73.06 91 ARG A O 1
ATOM 715 N N . ASP A 1 92 ? -10.337 2.196 7.205 1.00 71.81 92 ASP A N 1
ATOM 716 C CA . ASP A 1 92 ? -11.545 1.378 6.991 1.00 71.81 92 ASP A CA 1
ATOM 717 C C . ASP A 1 92 ? -11.300 0.215 6.010 1.00 71.81 92 ASP A C 1
ATOM 719 O O . ASP A 1 92 ? -11.803 -0.892 6.172 1.00 71.81 92 ASP A O 1
ATOM 723 N N . GLY A 1 93 ? -10.491 0.454 4.975 1.00 69.88 93 GLY A N 1
ATOM 724 C CA . GLY A 1 93 ? -10.120 -0.591 4.025 1.00 69.88 93 GLY A CA 1
ATOM 725 C C . GLY A 1 93 ? -9.129 -1.595 4.619 1.00 69.88 93 GLY A C 1
ATOM 726 O O . GLY A 1 93 ? -9.165 -2.767 4.256 1.00 69.88 93 GLY A O 1
ATOM 727 N N . LEU A 1 94 ? -8.266 -1.161 5.546 1.00 74.38 94 LEU A N 1
ATOM 728 C CA . LEU A 1 94 ? -7.359 -2.045 6.280 1.00 74.38 94 LEU A CA 1
ATOM 729 C C . LEU A 1 94 ? -8.113 -2.900 7.306 1.00 74.38 94 LEU A C 1
ATOM 731 O O . LEU A 1 94 ? -7.830 -4.092 7.394 1.00 74.38 94 LEU A O 1
ATOM 735 N N . THR A 1 95 ? -9.091 -2.350 8.032 1.00 75.69 95 THR A N 1
ATOM 736 C CA . THR A 1 95 ? -9.952 -3.147 8.925 1.00 75.69 95 THR A CA 1
ATOM 737 C C . THR A 1 95 ? -10.770 -4.171 8.148 1.00 75.69 95 THR A C 1
ATOM 739 O O . THR A 1 95 ? -10.780 -5.338 8.534 1.00 75.69 95 THR A O 1
ATOM 742 N N . LEU A 1 96 ? -11.339 -3.796 6.996 1.00 78.12 96 LEU A N 1
ATOM 743 C CA . LEU A 1 96 ? -11.991 -4.751 6.089 1.00 78.12 96 LEU A CA 1
ATOM 744 C C . LEU A 1 96 ? -11.048 -5.869 5.632 1.00 78.12 96 LEU A C 1
ATOM 746 O O . LEU A 1 96 ? -11.474 -7.010 5.471 1.00 78.12 96 LEU A O 1
ATOM 750 N N . LEU A 1 97 ? -9.767 -5.565 5.419 1.00 76.56 97 LEU A N 1
ATOM 751 C CA . LEU A 1 97 ? -8.770 -6.561 5.029 1.00 76.56 97 LEU A CA 1
ATOM 752 C C . LEU A 1 97 ? -8.554 -7.603 6.141 1.00 76.56 97 LEU A C 1
ATOM 754 O O . LEU A 1 97 ? -8.480 -8.798 5.856 1.00 76.56 97 LEU A O 1
ATOM 758 N N . TYR A 1 98 ? -8.513 -7.162 7.402 1.00 74.75 98 TYR A N 1
ATOM 759 C CA . TYR A 1 98 ? -8.429 -8.047 8.568 1.00 74.75 98 TYR A CA 1
ATOM 760 C C . TYR A 1 98 ? -9.690 -8.890 8.761 1.00 74.75 98 TYR A C 1
ATOM 762 O O . TYR A 1 98 ? -9.586 -10.091 8.999 1.00 74.75 98 TYR A O 1
ATOM 770 N N . GLU A 1 99 ? -10.875 -8.301 8.615 1.00 78.25 99 GLU A N 1
ATOM 771 C CA . GLU A 1 99 ? -12.140 -9.037 8.732 1.00 78.25 99 GLU A CA 1
ATOM 772 C C . GLU A 1 99 ? -12.326 -10.044 7.595 1.00 78.25 99 GLU A C 1
ATOM 774 O O . GLU A 1 99 ? -12.813 -11.152 7.809 1.00 78.25 99 GLU A O 1
ATOM 779 N N . ARG A 1 100 ? -11.849 -9.721 6.390 1.00 77.75 100 ARG A N 1
ATOM 780 C CA . ARG A 1 100 ? -11.854 -10.662 5.266 1.00 77.75 100 ARG A CA 1
ATOM 781 C C . ARG A 1 100 ? -10.899 -11.836 5.482 1.00 77.75 100 ARG A C 1
ATOM 783 O O . ARG A 1 100 ? -11.181 -12.933 5.011 1.00 77.75 100 ARG A O 1
ATOM 790 N N . ALA A 1 101 ? -9.793 -11.619 6.195 1.00 75.00 101 ALA A N 1
ATOM 791 C CA . ALA A 1 101 ? -8.878 -12.682 6.605 1.00 75.00 101 ALA A CA 1
ATOM 792 C C . ALA A 1 101 ? -9.415 -13.508 7.794 1.00 75.00 101 ALA A C 1
ATOM 794 O O . ALA A 1 101 ? -9.029 -14.665 7.963 1.00 75.00 101 ALA A O 1
ATOM 795 N N . ARG A 1 102 ? -10.306 -12.937 8.616 1.00 75.06 102 ARG A N 1
ATOM 796 C CA . ARG A 1 102 ? -10.914 -13.569 9.800 1.00 75.06 102 ARG A CA 1
ATOM 797 C C . ARG A 1 102 ? -12.421 -13.276 9.859 1.00 75.06 102 ARG A C 1
ATOM 799 O O . ARG A 1 102 ? -12.836 -12.367 10.582 1.00 75.06 102 ARG A O 1
ATOM 806 N N . PRO A 1 103 ? -13.257 -14.097 9.194 1.00 76.88 103 PRO A N 1
ATOM 807 C CA . PRO A 1 103 ? -14.716 -13.931 9.207 1.00 76.88 103 PRO A CA 1
ATOM 808 C C . PRO A 1 103 ? -15.331 -13.988 10.618 1.00 76.88 103 PRO A C 1
ATOM 810 O O . PRO A 1 103 ? -16.421 -13.476 10.857 1.00 76.88 103 PRO A O 1
ATOM 813 N N . GLU A 1 104 ? -14.615 -14.595 11.570 1.00 78.81 104 GLU A N 1
ATOM 814 C CA . GLU A 1 104 ? -14.968 -14.707 12.992 1.00 78.81 104 GLU A CA 1
ATOM 815 C C . GLU A 1 104 ? -15.157 -13.349 13.689 1.00 78.81 104 GLU A C 1
ATOM 817 O O . GLU A 1 104 ? -15.838 -13.285 14.711 1.00 78.81 104 GLU A O 1
ATOM 822 N N . LEU A 1 105 ? -14.572 -12.274 13.148 1.00 75.44 105 LEU A N 1
ATOM 823 C CA . LEU A 1 105 ? -14.636 -10.926 13.718 1.00 75.44 105 LEU A CA 1
ATOM 824 C C . LEU A 1 105 ? -15.957 -10.197 13.421 1.00 75.44 105 LEU A C 1
ATOM 826 O O . LEU A 1 105 ? -16.202 -9.182 14.055 1.00 75.44 105 LEU A O 1
ATOM 830 N N . ARG A 1 106 ? -16.814 -10.706 12.518 1.00 79.06 106 ARG A N 1
ATOM 831 C CA . ARG A 1 106 ? -18.203 -10.238 12.287 1.00 79.06 106 ARG A CA 1
ATOM 832 C C . ARG A 1 106 ? -18.396 -8.707 12.334 1.00 79.06 106 ARG A C 1
ATOM 834 O O . ARG A 1 106 ? -19.214 -8.223 13.108 1.00 79.06 106 ARG A O 1
ATOM 841 N N . GLU A 1 107 ? -17.649 -7.951 11.533 1.00 80.94 107 GLU A N 1
ATOM 842 C CA . GLU A 1 107 ? -17.781 -6.481 11.429 1.00 80.94 107 GLU A CA 1
ATOM 843 C C . GLU A 1 107 ? -17.444 -5.683 12.707 1.00 80.94 107 GLU A C 1
ATOM 845 O O . GLU A 1 107 ? -17.692 -4.477 12.801 1.00 80.94 107 GLU A O 1
ATOM 850 N N . LEU A 1 108 ? -16.856 -6.325 13.714 1.00 84.56 108 LEU A N 1
ATOM 851 C CA . LEU A 1 108 ? -16.545 -5.701 14.995 1.00 84.56 108 LEU A CA 1
ATOM 852 C C . LEU A 1 108 ? -15.439 -4.639 14.882 1.00 84.56 108 LEU A C 1
ATOM 854 O O . LEU A 1 108 ? -15.538 -3.578 15.500 1.00 84.56 108 LEU A O 1
ATOM 858 N N . LEU A 1 109 ? -14.407 -4.880 14.065 1.00 81.25 109 LEU A N 1
ATOM 859 C CA . LEU A 1 109 ? -13.302 -3.930 13.901 1.00 81.25 109 LEU A CA 1
ATOM 860 C C . LEU A 1 109 ? -13.744 -2.716 13.089 1.00 81.25 109 LEU A C 1
ATOM 862 O O . LEU A 1 109 ? -13.390 -1.585 13.426 1.00 81.25 109 LEU A O 1
ATOM 866 N N . ILE A 1 110 ? -14.521 -2.930 12.024 1.00 84.88 110 ILE A N 1
ATOM 867 C CA . ILE A 1 110 ? -15.039 -1.821 11.226 1.00 84.88 110 ILE A CA 1
ATOM 868 C C . ILE A 1 110 ? -16.034 -0.979 12.028 1.00 84.88 110 ILE A C 1
ATOM 870 O O . ILE A 1 110 ? -15.959 0.249 11.972 1.00 84.88 110 ILE A O 1
ATOM 874 N N . SER A 1 111 ? -16.888 -1.608 12.838 1.00 85.00 111 SER A N 1
ATOM 875 C CA . SER A 1 111 ? -17.843 -0.908 13.704 1.00 85.00 111 SER A CA 1
ATOM 876 C C . SER A 1 111 ? -17.131 -0.046 14.749 1.00 85.00 111 SER A C 1
ATOM 878 O O . SER A 1 111 ? -17.431 1.140 14.871 1.00 85.00 111 SER A O 1
ATOM 880 N N . ALA A 1 112 ? -16.114 -0.583 15.433 1.00 83.81 112 ALA A N 1
ATOM 881 C CA . ALA A 1 112 ? -15.332 0.168 16.419 1.00 83.81 112 ALA A CA 1
ATOM 882 C C . ALA A 1 112 ? -14.601 1.384 15.818 1.00 83.81 112 ALA A C 1
ATOM 884 O O . ALA A 1 112 ? -14.514 2.437 16.455 1.00 83.81 112 ALA A O 1
ATOM 885 N N . VAL A 1 113 ? -14.102 1.276 14.580 1.00 84.19 113 VAL A N 1
ATOM 886 C CA . VAL A 1 113 ? -13.499 2.415 13.863 1.00 84.19 113 VAL A CA 1
ATOM 887 C C . VAL A 1 113 ? -14.557 3.445 13.455 1.00 84.19 113 VAL A C 1
ATOM 889 O O . VAL A 1 113 ? -14.315 4.649 13.560 1.00 84.19 113 VAL A O 1
ATOM 892 N N . GLN A 1 114 ? -15.737 3.006 13.010 1.00 84.69 114 GLN A N 1
ATOM 893 C CA . GLN A 1 114 ? -16.822 3.913 12.626 1.00 84.69 114 GLN A CA 1
ATOM 894 C C . GLN A 1 114 ? -17.382 4.693 13.821 1.00 84.69 114 GLN A C 1
ATOM 896 O O . GLN A 1 114 ? -17.600 5.899 13.686 1.00 84.69 114 GLN A O 1
ATOM 901 N N . PHE A 1 115 ? -17.547 4.050 14.981 1.00 84.62 115 PHE A N 1
ATOM 902 C CA . PHE A 1 115 ? -18.027 4.700 16.207 1.00 84.62 115 PHE A CA 1
ATOM 903 C C . PHE A 1 115 ? -17.079 5.780 16.737 1.00 84.62 115 PHE A C 1
ATOM 905 O O . PHE A 1 115 ? -17.533 6.748 17.337 1.00 84.62 115 PHE A O 1
ATOM 912 N N . GLN A 1 116 ? -15.774 5.659 16.487 1.00 84.56 116 GLN A N 1
ATOM 913 C CA . GLN A 1 116 ? -14.802 6.686 16.876 1.00 84.56 116 GLN A CA 1
ATOM 914 C C . GLN A 1 116 ? -14.750 7.869 15.902 1.00 84.56 116 GLN A C 1
ATOM 916 O O . GLN A 1 116 ? -14.376 8.969 16.292 1.00 84.56 116 GLN A O 1
ATOM 921 N N . ARG A 1 117 ? -15.110 7.658 14.630 1.00 80.25 117 ARG A N 1
ATOM 922 C CA . ARG A 1 117 ? -15.010 8.683 13.574 1.00 80.25 117 ARG A CA 1
ATOM 923 C C . ARG A 1 117 ? -16.298 9.453 13.325 1.00 80.25 117 ARG A C 1
ATOM 925 O O . ARG A 1 117 ? -16.259 10.504 12.685 1.00 80.25 117 ARG A O 1
ATOM 932 N N . ARG A 1 118 ? -17.447 8.907 13.720 1.00 80.19 118 ARG A N 1
ATOM 933 C CA . ARG A 1 118 ? -18.750 9.549 13.540 1.00 80.19 118 ARG A CA 1
ATOM 934 C C . ARG A 1 118 ? -19.375 9.827 14.901 1.00 80.19 118 ARG A C 1
ATOM 936 O O . ARG A 1 118 ? -19.342 8.946 15.754 1.00 80.19 118 ARG A O 1
ATOM 943 N N . PRO A 1 119 ? -19.970 11.015 15.101 1.00 76.06 119 PRO A N 1
ATOM 944 C CA . PRO A 1 119 ? -20.746 11.272 16.302 1.00 76.06 119 PRO A CA 1
ATOM 945 C C . PRO A 1 119 ? -21.878 10.247 16.407 1.00 76.06 119 PRO A C 1
ATOM 947 O O . PRO A 1 119 ? -22.519 9.918 15.404 1.00 76.06 119 PRO A O 1
ATOM 950 N N . LEU A 1 120 ? -22.087 9.729 17.618 1.00 79.12 120 LEU A N 1
ATOM 951 C CA . LEU A 1 120 ? -23.139 8.756 17.873 1.00 79.12 120 LEU A CA 1
ATOM 952 C C . LEU A 1 120 ? -24.517 9.378 17.585 1.00 79.12 120 LEU A C 1
ATOM 954 O O . LEU A 1 120 ? -24.738 10.552 17.904 1.00 79.12 120 LEU A O 1
ATOM 958 N N . PRO A 1 121 ? -25.459 8.603 17.020 1.00 79.50 121 PRO A N 1
ATOM 959 C CA . PRO A 1 121 ? -26.861 8.990 16.988 1.00 79.50 121 PRO A CA 1
ATOM 960 C C . PRO A 1 121 ? -27.384 9.277 18.407 1.00 79.50 121 PRO A C 1
ATOM 962 O O . PRO A 1 121 ? -26.959 8.601 19.344 1.00 79.50 121 PRO A O 1
ATOM 965 N N . PRO A 1 122 ? -28.345 10.201 18.584 1.00 74.81 122 PRO A N 1
ATOM 966 C CA . PRO A 1 122 ? -28.929 10.509 19.897 1.00 74.81 122 PRO A CA 1
ATOM 967 C C . PRO A 1 122 ? -29.582 9.304 20.592 1.00 74.81 122 PRO A C 1
ATOM 969 O O . PRO A 1 122 ? -29.731 9.294 21.807 1.00 74.81 122 PRO A O 1
ATOM 972 N N . GLU A 1 123 ? -29.989 8.306 19.807 1.00 79.00 123 GLU A N 1
ATOM 973 C CA . GLU A 1 123 ? -30.672 7.083 20.244 1.00 79.00 123 GLU A CA 1
ATOM 974 C C . GLU A 1 123 ? -29.700 5.933 20.548 1.00 79.00 123 GLU A C 1
ATOM 976 O O . GLU A 1 123 ? -30.125 4.852 20.951 1.00 79.00 123 GLU A O 1
ATOM 981 N N . ALA A 1 124 ? -28.400 6.129 20.313 1.00 79.62 124 ALA A N 1
ATOM 982 C CA . ALA A 1 124 ? -27.411 5.088 20.527 1.00 79.62 124 ALA A CA 1
ATOM 983 C C . ALA A 1 124 ? -27.081 4.940 22.015 1.00 79.62 124 ALA A C 1
ATOM 985 O O . ALA A 1 124 ? -26.860 5.925 22.718 1.00 79.62 124 ALA A O 1
ATOM 986 N N . ASP A 1 125 ? -26.990 3.691 22.464 1.00 85.56 125 ASP A N 1
ATOM 987 C CA . ASP A 1 125 ? -26.562 3.357 23.816 1.00 85.56 125 ASP A CA 1
ATOM 988 C C . ASP A 1 125 ? -25.033 3.541 23.942 1.00 85.56 125 ASP A C 1
ATOM 990 O O . ASP A 1 125 ? -24.270 2.808 23.296 1.00 85.56 125 ASP A O 1
ATOM 994 N N . PRO A 1 126 ? -24.556 4.519 24.736 1.00 85.19 126 PRO A N 1
ATOM 995 C CA . PRO A 1 126 ? -23.129 4.779 24.883 1.00 85.19 126 PRO A CA 1
ATOM 996 C C . PRO A 1 126 ? -22.389 3.623 25.566 1.00 85.19 126 PRO A C 1
ATOM 998 O O . PRO A 1 126 ? -21.208 3.417 25.288 1.00 85.19 126 PRO A O 1
ATOM 1001 N N . GLU A 1 127 ? -23.063 2.853 26.422 1.00 85.94 127 GLU A N 1
ATOM 1002 C CA . GLU A 1 127 ? -22.462 1.730 27.142 1.00 85.94 127 GLU A CA 1
ATOM 1003 C C . GLU A 1 127 ? -22.205 0.555 26.188 1.00 85.94 127 GLU A C 1
ATOM 1005 O O . GLU A 1 127 ? -21.130 -0.049 26.202 1.00 85.94 127 GLU A O 1
ATOM 1010 N N . LEU A 1 128 ? -23.141 0.306 25.264 1.00 84.88 128 LEU A N 1
ATOM 1011 C CA . LEU A 1 128 ? -22.968 -0.672 24.189 1.00 84.88 128 LEU A CA 1
ATOM 1012 C C . LEU A 1 128 ? -21.814 -0.289 23.252 1.00 84.88 128 LEU A C 1
ATOM 1014 O O . LEU A 1 128 ? -21.031 -1.151 22.851 1.00 84.88 128 LEU A O 1
ATOM 1018 N N . VAL A 1 129 ? -21.688 0.995 22.904 1.00 85.81 129 VAL A N 1
ATOM 1019 C CA . VAL A 1 129 ? -20.600 1.462 22.035 1.00 85.81 129 VAL A CA 1
ATOM 1020 C C . VAL A 1 129 ? -19.240 1.293 22.706 1.00 85.81 129 VAL A C 1
ATOM 1022 O O . VAL A 1 129 ? -18.318 0.786 22.067 1.00 85.81 129 VAL A O 1
ATOM 1025 N N . GLU A 1 130 ? -19.111 1.637 23.987 1.00 86.62 130 GLU A N 1
ATOM 1026 C CA . GLU A 1 130 ? -17.869 1.401 24.731 1.00 86.62 130 GLU A CA 1
ATOM 1027 C C . GLU A 1 130 ? -17.544 -0.094 24.859 1.00 86.62 130 GLU A C 1
ATOM 1029 O O . GLU A 1 130 ? -16.392 -0.487 24.674 1.00 86.62 130 GLU A O 1
ATOM 1034 N N . ALA A 1 131 ? -18.544 -0.958 25.065 1.00 87.25 131 ALA A N 1
ATOM 1035 C CA . ALA A 1 131 ? -18.333 -2.406 25.089 1.00 87.25 131 ALA A CA 1
ATOM 1036 C C . ALA A 1 131 ? -17.801 -2.947 23.747 1.00 87.25 131 ALA A C 1
ATOM 1038 O O . ALA A 1 131 ? -16.883 -3.770 23.731 1.00 87.25 131 ALA A O 1
ATOM 1039 N N . VAL A 1 132 ? -18.329 -2.461 22.617 1.00 86.62 132 VAL A N 1
ATOM 1040 C CA . VAL A 1 132 ? -17.847 -2.837 21.274 1.00 86.62 132 VAL A CA 1
ATOM 1041 C C . VAL A 1 132 ? -16.424 -2.331 21.031 1.00 86.62 132 VAL A C 1
ATOM 1043 O O . VAL A 1 132 ? -15.595 -3.065 20.492 1.00 86.62 132 VAL A O 1
ATOM 1046 N N . ILE A 1 133 ? -16.120 -1.098 21.443 1.00 87.38 133 ILE A N 1
ATOM 1047 C CA . ILE A 1 133 ? -14.776 -0.514 21.332 1.00 87.38 133 ILE A CA 1
ATOM 1048 C C . ILE A 1 133 ? -13.767 -1.324 22.161 1.00 87.38 133 ILE A C 1
ATOM 1050 O O . ILE A 1 133 ? -12.690 -1.661 21.661 1.00 87.38 133 ILE A O 1
ATOM 1054 N N . ALA A 1 134 ? -14.126 -1.696 23.391 1.00 86.19 134 ALA A N 1
ATOM 1055 C CA . ALA A 1 134 ? -13.281 -2.495 24.271 1.00 86.19 134 ALA A CA 1
ATOM 1056 C C . ALA A 1 134 ? -13.055 -3.925 23.742 1.00 86.19 134 ALA A C 1
ATOM 1058 O O . ALA A 1 134 ? -11.917 -4.402 23.751 1.00 86.19 134 ALA A O 1
ATOM 1059 N N . ASP A 1 135 ? -14.095 -4.601 23.232 1.00 85.69 135 ASP A N 1
ATOM 1060 C CA . ASP A 1 135 ? -13.948 -5.942 22.638 1.00 85.69 135 ASP A CA 1
ATOM 1061 C C . ASP A 1 135 ? -13.086 -5.900 21.363 1.00 85.69 135 ASP A C 1
ATOM 1063 O O . ASP A 1 135 ? -12.260 -6.787 21.125 1.00 85.69 135 ASP A O 1
ATOM 1067 N N . ALA A 1 136 ? -13.203 -4.833 20.564 1.00 85.19 136 ALA A N 1
ATOM 1068 C CA . ALA A 1 136 ? -12.361 -4.627 19.388 1.00 85.19 136 ALA A CA 1
ATOM 1069 C C . ALA A 1 136 ? -10.890 -4.432 19.746 1.00 85.19 136 ALA A C 1
ATOM 1071 O O . ALA A 1 136 ? -10.030 -5.048 19.116 1.00 85.19 136 ALA A O 1
ATOM 1072 N N . GLU A 1 137 ? -10.592 -3.638 20.771 1.00 85.75 137 GLU A N 1
ATOM 1073 C CA . GLU A 1 137 ? -9.227 -3.438 21.259 1.00 85.75 137 GLU A CA 1
ATOM 1074 C C . GLU A 1 137 ? -8.623 -4.750 21.796 1.00 85.75 137 GLU A C 1
ATOM 1076 O O . GLU A 1 137 ? -7.493 -5.108 21.446 1.00 85.75 137 GLU A O 1
ATOM 1081 N N . ALA A 1 138 ? -9.393 -5.520 22.573 1.00 85.94 138 ALA A N 1
ATOM 1082 C CA . ALA A 1 138 ? -8.954 -6.806 23.115 1.00 85.94 138 ALA A CA 1
ATOM 1083 C C . ALA A 1 138 ? -8.646 -7.828 22.008 1.00 85.94 138 ALA A C 1
ATOM 1085 O O . ALA A 1 138 ? -7.616 -8.508 22.039 1.00 85.94 138 ALA A O 1
ATOM 1086 N N . ARG A 1 139 ? -9.504 -7.912 20.985 1.00 83.00 139 ARG A N 1
ATOM 1087 C CA . ARG A 1 139 ? -9.287 -8.802 19.834 1.00 83.00 139 ARG A CA 1
ATOM 1088 C C . ARG A 1 139 ? -8.164 -8.310 18.931 1.00 83.00 139 ARG A C 1
ATOM 1090 O O . ARG A 1 139 ? -7.413 -9.135 18.416 1.00 83.00 139 ARG A O 1
ATOM 1097 N N . ALA A 1 140 ? -8.002 -6.997 18.769 1.00 80.88 140 ALA A N 1
ATOM 1098 C CA . ALA A 1 140 ? -6.908 -6.413 17.999 1.00 80.88 140 ALA A CA 1
ATOM 1099 C C . ALA A 1 140 ? -5.537 -6.765 18.588 1.00 80.88 140 ALA A C 1
ATOM 1101 O O . ALA A 1 140 ? -4.605 -7.028 17.829 1.00 80.88 140 ALA A O 1
ATOM 1102 N N . ALA A 1 141 ? -5.421 -6.854 19.917 1.00 79.38 141 ALA A N 1
ATOM 1103 C CA . ALA A 1 141 ? -4.187 -7.270 20.585 1.00 79.38 141 ALA A CA 1
ATOM 1104 C C . ALA A 1 141 ? -3.751 -8.706 20.229 1.00 79.38 141 ALA A C 1
ATOM 1106 O O . ALA A 1 141 ? -2.559 -9.013 20.248 1.00 79.38 141 ALA A O 1
ATOM 1107 N N . ALA A 1 142 ? -4.696 -9.581 19.869 1.00 80.12 142 ALA A N 1
ATOM 1108 C CA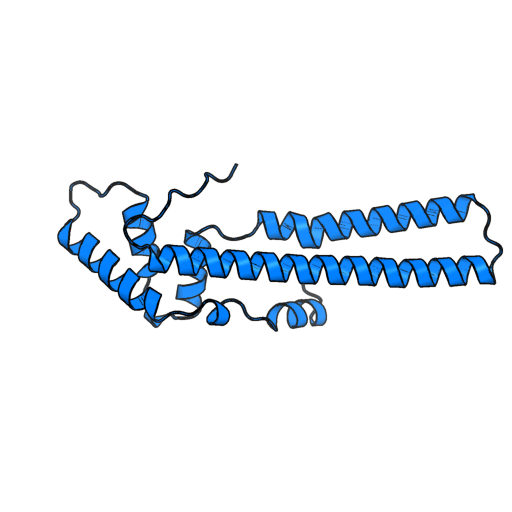 . ALA A 1 142 ? -4.411 -10.947 19.432 1.00 80.12 142 ALA A CA 1
ATOM 1109 C C . ALA A 1 142 ? -4.048 -11.053 17.936 1.00 80.12 142 ALA A C 1
ATOM 1111 O O . ALA A 1 142 ? -3.626 -12.116 17.472 1.00 80.12 142 ALA A O 1
ATOM 1112 N N . LEU A 1 143 ? -4.209 -9.975 17.162 1.00 78.38 143 LEU A N 1
ATOM 1113 C CA . LEU A 1 143 ? -3.920 -9.946 15.729 1.00 78.38 143 LEU A CA 1
ATOM 1114 C C . LEU A 1 143 ? -2.473 -9.515 15.461 1.00 78.38 143 LEU A C 1
ATOM 1116 O O . LEU A 1 143 ? -1.883 -8.717 16.185 1.00 78.38 143 LEU A O 1
ATOM 1120 N N . ALA A 1 144 ? -1.894 -10.033 14.374 1.00 74.12 144 ALA A N 1
ATOM 1121 C CA . ALA A 1 144 ? -0.534 -9.706 13.955 1.00 74.12 144 ALA A CA 1
ATOM 1122 C C . ALA A 1 144 ? -0.497 -9.178 12.503 1.00 74.12 144 ALA A C 1
ATOM 1124 O O . ALA A 1 144 ? -1.103 -9.806 11.630 1.00 74.12 144 ALA A O 1
ATOM 1125 N N . PRO A 1 145 ? 0.301 -8.128 12.200 1.00 66.69 145 PRO A N 1
ATOM 1126 C CA . PRO A 1 145 ? 0.441 -7.540 10.854 1.00 66.69 145 PRO A CA 1
ATOM 1127 C C . PRO A 1 145 ? 0.774 -8.536 9.74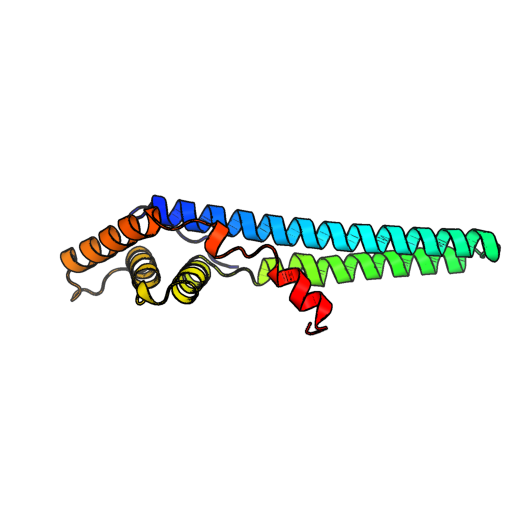5 1.00 66.69 145 PRO A C 1
ATOM 1129 O O . PRO A 1 145 ? 0.272 -8.454 8.625 1.00 66.69 145 PRO A O 1
ATOM 1132 N N . ARG A 1 146 ? 1.605 -9.523 10.084 1.00 66.75 146 ARG A N 1
ATOM 1133 C CA . ARG A 1 146 ? 2.067 -10.585 9.183 1.00 66.75 146 ARG A CA 1
ATOM 1134 C C . ARG A 1 146 ? 0.955 -11.480 8.628 1.00 66.75 146 ARG A C 1
ATOM 1136 O O . ARG A 1 146 ? 1.198 -12.167 7.653 1.00 66.75 146 ARG A O 1
ATOM 1143 N N . MET A 1 147 ? -0.226 -11.511 9.251 1.00 64.50 147 MET A N 1
ATOM 1144 C CA . MET A 1 147 ? -1.319 -12.384 8.798 1.00 64.50 147 MET A CA 1
ATOM 1145 C C . MET A 1 147 ? -2.035 -11.854 7.556 1.00 64.50 147 MET A C 1
ATOM 1147 O O . MET A 1 147 ? -2.709 -12.615 6.874 1.00 64.50 147 MET A O 1
ATOM 1151 N N . VAL A 1 148 ? -1.924 -10.553 7.289 1.00 64.25 148 VAL A N 1
ATOM 1152 C CA . VAL A 1 148 ? -2.617 -9.889 6.176 1.00 64.25 148 VAL A CA 1
ATOM 1153 C C . VAL A 1 148 ? -1.637 -9.495 5.073 1.00 64.25 148 VAL A C 1
ATOM 1155 O O . VAL A 1 148 ? -1.984 -9.460 3.894 1.00 64.25 148 VAL A O 1
ATOM 1158 N N . VAL A 1 149 ? -0.390 -9.215 5.451 1.00 62.75 149 VAL A N 1
ATOM 1159 C CA . VAL A 1 149 ? 0.689 -8.913 4.513 1.00 62.75 149 VAL A CA 1
ATOM 1160 C C . VAL A 1 149 ? 1.320 -10.226 4.068 1.00 62.75 149 VAL A C 1
ATOM 1162 O O . VAL A 1 149 ? 2.287 -10.689 4.667 1.00 62.75 149 VAL A O 1
ATOM 1165 N N . ASP A 1 150 ? 0.742 -10.831 3.034 1.00 57.44 150 ASP A N 1
ATOM 1166 C CA . ASP A 1 150 ? 1.273 -12.051 2.439 1.00 57.44 150 ASP A CA 1
ATOM 1167 C C . ASP A 1 150 ? 2.483 -11.706 1.539 1.00 57.44 150 ASP A C 1
ATOM 1169 O O . ASP A 1 150 ? 2.336 -10.984 0.539 1.00 57.44 150 ASP A O 1
ATOM 1173 N N . PRO A 1 151 ? 3.710 -12.151 1.869 1.00 51.78 151 PRO A N 1
ATOM 1174 C CA . PRO A 1 151 ? 4.900 -11.827 1.083 1.00 51.78 151 PRO A CA 1
ATOM 1175 C C . PRO A 1 151 ? 4.913 -12.517 -0.292 1.00 51.78 151 PRO A C 1
ATOM 1177 O O . PRO A 1 151 ? 5.632 -12.070 -1.189 1.00 51.78 151 PRO A O 1
ATOM 1180 N N . GLU A 1 152 ? 4.117 -13.574 -0.479 1.00 48.03 152 GLU A N 1
ATOM 1181 C CA . GLU A 1 152 ? 4.155 -14.444 -1.664 1.00 48.03 152 GLU A CA 1
ATOM 1182 C C . GLU A 1 152 ? 3.128 -14.064 -2.748 1.00 48.03 152 GLU A C 1
ATOM 1184 O O . GLU A 1 152 ? 3.361 -14.284 -3.940 1.00 48.03 152 GLU A O 1
ATOM 1189 N N . ALA A 1 153 ? 2.029 -13.401 -2.373 1.00 47.75 153 ALA A N 1
ATOM 1190 C CA . ALA A 1 153 ? 0.960 -12.992 -3.290 1.00 47.75 153 ALA A CA 1
ATOM 1191 C C . ALA A 1 153 ? 1.397 -12.102 -4.484 1.00 47.75 153 ALA A C 1
ATOM 1193 O O . ALA A 1 153 ? 0.824 -12.246 -5.571 1.00 47.75 153 ALA A O 1
ATOM 1194 N N . PRO A 1 154 ? 2.407 -11.210 -4.375 1.00 50.28 154 PRO A N 1
ATOM 1195 C CA . PRO A 1 154 ? 2.856 -10.414 -5.520 1.00 50.28 154 PRO A CA 1
ATOM 1196 C C . PRO A 1 154 ? 3.509 -11.260 -6.620 1.00 50.28 154 PRO A C 1
ATOM 1198 O O . PRO A 1 154 ? 3.373 -10.942 -7.802 1.00 50.28 154 PRO A O 1
ATOM 1201 N N . ARG A 1 155 ? 4.194 -12.355 -6.254 1.00 48.88 155 ARG A N 1
ATOM 1202 C CA . ARG A 1 155 ? 4.882 -13.236 -7.214 1.00 48.88 155 ARG A CA 1
ATOM 1203 C C . ARG A 1 155 ? 3.886 -13.997 -8.086 1.00 48.88 155 ARG A C 1
ATOM 1205 O O . ARG A 1 155 ? 4.103 -14.123 -9.288 1.00 48.88 155 ARG A O 1
ATOM 1212 N N . ALA A 1 156 ? 2.767 -14.426 -7.503 1.00 38.94 156 ALA A N 1
ATOM 1213 C CA . ALA A 1 156 ? 1.706 -15.125 -8.223 1.00 38.94 156 ALA A CA 1
ATOM 1214 C C . ALA A 1 156 ? 1.023 -14.237 -9.279 1.00 38.94 156 ALA A C 1
ATOM 1216 O O . ALA A 1 156 ? 0.725 -14.708 -10.374 1.00 38.94 156 ALA A O 1
ATOM 1217 N N . ARG A 1 157 ? 0.828 -12.938 -8.999 1.00 49.16 157 ARG A N 1
ATOM 1218 C CA . ARG A 1 157 ? 0.217 -11.997 -9.961 1.00 49.16 157 ARG A CA 1
ATOM 1219 C C . ARG A 1 157 ? 1.115 -11.705 -11.165 1.00 49.16 157 ARG A C 1
ATOM 1221 O O . ARG A 1 157 ? 0.611 -11.571 -12.274 1.00 49.16 157 ARG A O 1
ATOM 1228 N N . LEU A 1 158 ? 2.431 -11.673 -10.958 1.00 43.22 158 LEU A N 1
ATOM 1229 C CA . LEU A 1 158 ? 3.419 -11.549 -12.034 1.00 43.22 158 LEU A CA 1
ATOM 1230 C C . LEU A 1 158 ? 3.490 -12.809 -12.909 1.00 43.22 158 LEU A C 1
ATOM 1232 O O . LEU A 1 158 ? 3.577 -12.696 -14.127 1.00 43.22 158 LEU A O 1
ATOM 1236 N N . LEU A 1 159 ? 3.433 -13.998 -12.300 1.00 41.16 159 LEU A N 1
ATOM 1237 C CA . LEU A 1 159 ? 3.474 -15.271 -13.030 1.00 41.16 159 LEU A CA 1
ATOM 1238 C C . LEU A 1 159 ? 2.197 -15.541 -13.837 1.00 41.16 159 LEU A C 1
ATOM 1240 O O . LEU A 1 159 ? 2.259 -16.224 -14.853 1.00 41.16 159 LEU A O 1
ATOM 1244 N N . LEU A 1 160 ? 1.055 -14.997 -13.408 1.00 40.16 160 LEU A N 1
ATOM 1245 C CA . LEU A 1 160 ? -0.237 -15.208 -14.067 1.00 40.16 160 LEU A CA 1
ATOM 1246 C C . LEU A 1 160 ? -0.606 -14.145 -15.110 1.00 40.16 160 LEU A C 1
ATOM 1248 O O . LEU A 1 160 ? -1.664 -14.260 -15.720 1.00 40.16 160 LEU A O 1
ATOM 1252 N N . GLY A 1 161 ? 0.229 -13.124 -15.338 1.00 35.03 161 GLY A N 1
ATOM 1253 C CA . GLY A 1 161 ? -0.002 -12.143 -16.408 1.00 35.03 161 GLY A CA 1
ATOM 1254 C C . GLY A 1 161 ? -1.316 -11.356 -16.291 1.00 35.03 161 GLY A C 1
ATOM 1255 O O . GLY A 1 161 ? -1.800 -10.828 -17.286 1.00 35.03 161 GLY A O 1
ATOM 1256 N N . LEU A 1 162 ? -1.903 -11.279 -15.094 1.00 39.50 162 LEU A N 1
ATOM 1257 C CA . LEU A 1 162 ? -3.113 -10.504 -14.822 1.00 39.50 162 LEU A CA 1
ATOM 1258 C C . LEU A 1 162 ? -2.710 -9.156 -14.217 1.00 39.50 162 LEU A C 1
ATOM 1260 O O . LEU A 1 162 ? -2.579 -9.023 -12.997 1.00 39.50 162 LEU A O 1
ATOM 1264 N N . GLY A 1 163 ? -2.488 -8.174 -15.091 1.00 43.44 163 GLY A N 1
ATOM 1265 C CA . GLY A 1 163 ? -2.239 -6.771 -14.759 1.00 43.44 163 GLY A CA 1
ATOM 1266 C C . GLY A 1 163 ? -2.866 -5.844 -15.785 1.00 43.44 163 GLY A C 1
ATOM 1267 O O . GLY A 1 163 ? -2.743 -6.158 -16.987 1.00 43.44 163 GLY A O 1
#

Foldseek 3Di:
DPPPQPDLPLQVLLSVLLVVLLVLVLVLLVVVLVVVLVVLVVVLVVVVVVCCVPPVDDPVVVVVSVVVNVVVNVVSCVPRPVVVVVVPDDSLVSQVLVCVLPVVCVCLLNLLSVPSRDPDDPPDDVVVSSVSVVVNSVVSNVDHSPSRPPSCVVVVCVVVVPD

Secondary structure (DSSP, 8-state):
---PPPP-TT-HHHHHHHHHHHHHHHHHHHHHHHHHHHHHHHHHHHHHHHHHHHH---HHHHHHHHHHHHHHHHHHIIIIIIHHHHH---HHHHHHHHHHH-GGGTTHHHHHHHHHHSPPPTTS-HHHHHHHHHHHHHHHHT--GGGT--SSHHHHHHHTT--

pLDDT: mean 73.1, std 12.04, range [32.06, 87.38]